Protein AF-A0AAV8F3E4-F1 (afdb_monomer_lite)

Radius of gyration: 34.0 Å; chains: 1; bounding box: 52×84×71 Å

Structure (mmCIF, N/CA/C/O backbone):
data_AF-A0AAV8F3E4-F1
#
_entry.id   AF-A0AAV8F3E4-F1
#
loop_
_atom_site.group_PDB
_atom_site.id
_atom_site.type_symbol
_atom_site.label_atom_id
_atom_site.label_alt_id
_atom_site.label_comp_id
_atom_site.label_asym_id
_atom_site.label_entity_id
_atom_site.label_seq_id
_atom_site.pdbx_PDB_ins_code
_atom_site.Cartn_x
_atom_site.Cartn_y
_atom_site.Cartn_z
_atom_site.occupancy
_atom_site.B_iso_or_equiv
_atom_site.auth_seq_id
_atom_site.auth_comp_id
_atom_site.auth_asym_id
_atom_site.auth_atom_id
_atom_site.pdbx_PDB_model_num
ATOM 1 N N . MET A 1 1 ? 1.676 -38.331 26.727 1.00 37.09 1 MET A N 1
ATOM 2 C CA . MET A 1 1 ? 1.797 -39.727 26.249 1.00 37.09 1 MET A CA 1
ATOM 3 C C . MET A 1 1 ? 1.404 -39.752 24.785 1.00 37.09 1 MET A C 1
ATOM 5 O O . MET A 1 1 ? 0.386 -39.181 24.421 1.00 37.09 1 MET A O 1
ATOM 9 N N . ASN A 1 2 ? 2.292 -40.288 23.956 1.00 38.44 2 ASN A N 1
ATOM 10 C CA . ASN A 1 2 ? 2.392 -40.004 22.527 1.00 38.44 2 ASN A CA 1
ATOM 11 C C . ASN A 1 2 ? 1.506 -40.960 21.718 1.00 38.44 2 ASN A C 1
ATOM 13 O O . ASN A 1 2 ? 1.731 -42.165 21.760 1.00 38.44 2 ASN A O 1
ATOM 17 N N . GLN A 1 3 ? 0.555 -40.431 20.947 1.00 50.09 3 GLN A N 1
ATOM 18 C CA . GLN A 1 3 ? -0.351 -41.208 20.086 1.00 50.09 3 GLN A CA 1
ATOM 19 C C . GLN A 1 3 ? 0.031 -41.085 18.593 1.00 50.09 3 GLN A C 1
ATOM 21 O O . GLN A 1 3 ? -0.802 -40.765 17.755 1.00 50.09 3 GLN A O 1
ATOM 26 N N . TRP A 1 4 ? 1.303 -41.328 18.247 1.00 43.31 4 TRP A N 1
ATOM 27 C CA . TRP A 1 4 ? 1.800 -41.322 16.856 1.00 43.31 4 TRP A CA 1
ATOM 28 C C . TRP A 1 4 ? 2.257 -42.719 16.419 1.00 43.31 4 TRP A C 1
ATOM 30 O O . TRP A 1 4 ? 3.453 -43.001 16.387 1.00 43.31 4 TRP A O 1
ATOM 40 N N . LYS A 1 5 ? 1.310 -43.607 16.105 1.00 46.84 5 LYS A N 1
ATOM 41 C CA . LYS A 1 5 ? 1.479 -44.850 15.320 1.00 46.84 5 LYS A CA 1
ATOM 42 C C . LYS A 1 5 ? 0.084 -45.123 14.730 1.00 46.84 5 LYS A C 1
ATOM 44 O O . LYS A 1 5 ? -0.874 -45.142 15.485 1.00 46.84 5 LYS A O 1
ATOM 49 N N . SER A 1 6 ? -0.160 -45.229 13.428 1.00 48.44 6 SER A N 1
ATOM 50 C CA . SER A 1 6 ? 0.387 -46.199 12.479 1.00 48.44 6 SER A CA 1
ATOM 51 C C . SER A 1 6 ? -0.203 -45.900 11.094 1.00 48.44 6 SER A C 1
ATOM 53 O O . SER A 1 6 ? -1.359 -45.497 11.023 1.00 48.44 6 SER A O 1
ATOM 55 N N . GLY A 1 7 ? 0.527 -46.175 10.005 1.00 44.72 7 GLY A N 1
ATOM 56 C CA . GLY A 1 7 ? -0.110 -46.270 8.683 1.00 44.72 7 GLY A CA 1
ATOM 57 C C . GLY A 1 7 ? 0.759 -46.046 7.444 1.00 44.72 7 GLY A C 1
ATOM 58 O O . GLY A 1 7 ? 0.267 -45.475 6.485 1.00 44.72 7 GLY A O 1
ATOM 59 N N . LEU A 1 8 ? 2.029 -46.467 7.430 1.00 52.16 8 LEU A N 1
ATOM 60 C CA . LEU A 1 8 ? 2.809 -46.586 6.186 1.00 52.16 8 LEU A CA 1
ATOM 61 C C . LEU A 1 8 ? 2.659 -48.018 5.645 1.00 52.16 8 LEU A C 1
ATOM 63 O O . LEU A 1 8 ? 3.209 -48.934 6.274 1.00 52.16 8 LEU A O 1
ATOM 67 N N . PRO A 1 9 ? 1.966 -48.252 4.516 1.00 57.31 9 PRO A N 1
ATOM 68 C CA . PRO A 1 9 ? 2.116 -49.503 3.796 1.00 57.31 9 PRO A CA 1
ATOM 69 C C . PRO A 1 9 ? 3.474 -49.527 3.087 1.00 57.31 9 PRO A C 1
ATOM 71 O O . PRO A 1 9 ? 3.891 -48.590 2.409 1.00 57.31 9 PRO A O 1
ATOM 74 N N . LYS A 1 10 ? 4.176 -50.631 3.317 1.00 53.25 10 LYS A N 1
ATOM 75 C CA . LYS A 1 10 ? 5.417 -51.044 2.675 1.00 53.25 10 LYS A CA 1
ATOM 76 C C . LYS A 1 10 ? 5.023 -51.986 1.547 1.00 53.25 10 LYS A C 1
ATOM 78 O O . LYS A 1 10 ? 4.574 -53.090 1.825 1.00 53.25 10 LYS A O 1
ATOM 83 N N . GLU A 1 11 ? 5.183 -51.538 0.311 1.00 44.59 11 GLU A N 1
ATOM 84 C CA . GLU A 1 11 ? 4.941 -52.335 -0.892 1.00 44.59 11 GLU A CA 1
ATOM 85 C C . GLU A 1 11 ? 6.033 -51.950 -1.901 1.00 44.59 11 GLU A C 1
ATOM 87 O O . GLU A 1 11 ? 6.163 -50.793 -2.284 1.00 44.59 11 GLU A O 1
ATOM 92 N N . THR A 1 12 ? 7.101 -52.738 -1.989 1.00 49.41 12 THR A N 1
ATOM 93 C CA . THR A 1 12 ? 7.314 -53.900 -2.872 1.00 49.41 12 THR A CA 1
ATOM 94 C C . THR A 1 12 ? 8.341 -53.522 -3.926 1.00 49.41 12 THR A C 1
ATOM 96 O O . THR A 1 12 ? 8.074 -52.947 -4.977 1.00 49.41 12 THR A O 1
ATOM 99 N N . LEU A 1 13 ? 9.572 -53.867 -3.569 1.00 46.00 13 LEU A N 1
ATOM 100 C CA . LEU A 1 13 ? 10.749 -53.892 -4.408 1.00 46.00 13 LEU A CA 1
ATOM 101 C C . LEU A 1 13 ? 10.513 -54.850 -5.586 1.00 46.00 13 LEU A C 1
ATOM 103 O O . LEU A 1 13 ? 10.640 -56.062 -5.429 1.00 46.00 13 LEU A O 1
ATOM 107 N N . GLN A 1 14 ? 10.218 -54.323 -6.773 1.00 46.00 14 GLN A N 1
ATOM 108 C CA . GLN A 1 14 ? 10.345 -55.092 -8.011 1.00 46.00 14 GLN A CA 1
ATOM 109 C C . GLN A 1 14 ? 11.696 -54.776 -8.657 1.00 46.00 14 GLN A C 1
ATOM 111 O O . GLN A 1 14 ? 11.859 -53.823 -9.414 1.00 46.00 14 GLN A O 1
ATOM 116 N N . ARG A 1 15 ? 12.695 -55.600 -8.312 1.00 38.72 15 ARG A N 1
ATOM 117 C CA . ARG A 1 15 ? 13.914 -55.792 -9.107 1.00 38.72 15 ARG A CA 1
ATOM 118 C C . ARG A 1 15 ? 13.514 -56.515 -10.393 1.00 38.72 15 ARG A C 1
ATOM 120 O O . ARG A 1 15 ? 13.376 -57.733 -10.385 1.00 38.72 15 ARG A O 1
ATOM 127 N N . THR A 1 16 ? 13.384 -55.790 -11.494 1.00 48.84 16 THR A N 1
ATOM 128 C CA . THR A 1 16 ? 13.449 -56.377 -12.839 1.00 48.84 16 THR A CA 1
ATOM 129 C C . THR A 1 16 ? 14.860 -56.160 -13.379 1.00 48.84 16 THR A C 1
ATOM 131 O O . THR A 1 16 ? 15.359 -55.036 -13.397 1.00 48.84 16 THR A O 1
ATOM 134 N N . GLY A 1 17 ? 15.544 -57.261 -13.697 1.00 44.69 17 GLY A N 1
ATOM 135 C CA . GLY A 1 17 ? 16.976 -57.301 -13.997 1.00 44.69 17 GLY A CA 1
ATOM 136 C C . GLY A 1 17 ? 17.397 -56.615 -15.307 1.00 44.69 17 GLY A C 1
ATOM 137 O O . GLY A 1 17 ? 16.556 -56.269 -16.137 1.00 44.69 17 GLY A O 1
ATOM 138 N N . PRO A 1 18 ? 18.714 -56.429 -15.510 1.00 43.53 18 PRO A N 1
ATOM 139 C CA . PRO A 1 18 ? 19.252 -55.856 -16.736 1.00 43.53 18 PRO A CA 1
ATOM 140 C C . PRO A 1 18 ? 19.159 -56.864 -17.891 1.00 43.53 18 PRO A C 1
ATOM 142 O O . PRO A 1 18 ? 19.768 -57.931 -17.852 1.00 43.53 18 PRO A O 1
ATOM 145 N N . THR A 1 19 ? 18.412 -56.509 -18.938 1.00 48.66 19 THR A N 1
ATOM 146 C CA . THR A 1 19 ? 18.446 -57.211 -20.228 1.00 48.66 19 THR A CA 1
ATOM 147 C C . THR A 1 19 ? 19.637 -56.698 -21.032 1.00 48.66 19 THR A C 1
ATOM 149 O O . THR A 1 19 ? 19.669 -55.548 -21.464 1.00 48.66 19 THR A O 1
ATOM 152 N N . GLN A 1 20 ? 20.629 -57.566 -21.204 1.00 42.69 20 GLN A N 1
ATOM 153 C CA . GLN A 1 20 ? 21.786 -57.383 -22.071 1.00 42.69 20 GLN A CA 1
ATOM 154 C C . GLN A 1 20 ? 21.412 -57.795 -23.507 1.00 42.69 20 GLN A C 1
ATOM 156 O O . GLN A 1 20 ? 21.104 -58.955 -23.761 1.00 42.69 20 GLN A O 1
ATOM 161 N N . GLY A 1 21 ? 21.472 -56.855 -24.451 1.00 43.03 21 GLY A N 1
ATOM 162 C CA . GLY A 1 21 ? 21.435 -57.100 -25.899 1.00 43.03 21 GLY A CA 1
ATOM 163 C C . GLY A 1 21 ? 22.176 -55.950 -26.589 1.00 43.03 21 GLY A C 1
ATOM 164 O O . GLY A 1 21 ? 21.766 -54.806 -26.475 1.00 43.03 21 GLY A O 1
ATOM 165 N N . SER A 1 22 ? 23.425 -56.133 -27.016 1.00 39.19 22 SER A N 1
ATOM 166 C CA . SER A 1 22 ? 23.870 -56.758 -28.273 1.00 39.19 22 SER A CA 1
ATOM 167 C C . SER A 1 22 ? 23.816 -55.814 -29.490 1.00 39.19 22 SER A C 1
ATOM 169 O O . SER A 1 22 ? 22.788 -55.638 -30.130 1.00 39.19 22 SER A O 1
ATOM 171 N N . LEU A 1 23 ? 25.000 -55.257 -29.783 1.00 45.03 23 LEU A N 1
ATOM 172 C CA . LEU A 1 23 ? 25.630 -55.041 -31.097 1.00 45.03 23 LEU A CA 1
ATOM 173 C C . LEU A 1 23 ? 24.853 -54.347 -32.235 1.00 45.03 23 LEU A C 1
ATOM 175 O O . LEU A 1 23 ? 24.138 -54.993 -33.000 1.00 45.03 23 LEU A O 1
ATOM 179 N N . ARG A 1 24 ? 25.212 -53.077 -32.478 1.00 40.62 24 ARG A N 1
ATOM 180 C CA . ARG A 1 24 ? 25.682 -52.485 -33.762 1.00 40.62 24 ARG A CA 1
ATOM 181 C C . ARG A 1 24 ? 25.676 -50.962 -33.591 1.00 40.62 24 ARG A C 1
ATOM 183 O O . ARG A 1 24 ? 24.683 -50.390 -33.182 1.00 40.62 24 ARG A O 1
ATOM 190 N N . GLY A 1 25 ? 26.795 -50.264 -33.743 1.00 43.22 25 GLY A N 1
ATOM 191 C CA . GLY A 1 25 ? 27.379 -50.026 -35.057 1.00 43.22 25 GLY A CA 1
ATOM 192 C C . GLY A 1 25 ? 26.657 -48.852 -35.720 1.00 43.22 25 GLY A C 1
ATOM 193 O O . GLY A 1 25 ? 25.826 -49.067 -36.590 1.00 43.22 25 GLY A O 1
ATOM 194 N N . ALA A 1 26 ? 26.961 -47.625 -35.297 1.00 40.84 26 ALA A N 1
ATOM 195 C CA . ALA A 1 26 ? 26.608 -46.419 -36.036 1.00 40.84 26 ALA A CA 1
ATOM 196 C C . ALA A 1 26 ? 27.737 -45.405 -35.853 1.00 40.84 26 ALA A C 1
ATOM 198 O O . ALA A 1 26 ? 27.914 -44.807 -34.794 1.00 40.84 26 ALA A O 1
ATOM 199 N N . SER A 1 27 ? 28.543 -45.301 -36.904 1.00 51.28 27 SER A N 1
ATOM 200 C CA . SER A 1 27 ? 29.561 -44.282 -37.097 1.00 51.28 27 SER A CA 1
ATOM 201 C C . SER A 1 27 ? 28.884 -42.910 -37.045 1.00 51.28 27 SER A C 1
ATOM 203 O O . SER A 1 27 ? 28.195 -42.514 -37.982 1.00 51.28 27 SER A O 1
ATOM 205 N N . GLY A 1 28 ? 29.005 -42.221 -35.913 1.00 45.88 28 GLY A N 1
ATOM 206 C CA . GLY A 1 28 ? 28.574 -40.839 -35.762 1.00 45.88 28 GLY A CA 1
ATOM 207 C C . GLY A 1 28 ? 29.735 -39.927 -36.115 1.00 45.88 28 GLY A C 1
ATOM 208 O O . GLY A 1 28 ? 30.622 -39.702 -35.295 1.00 45.88 28 GLY A O 1
ATOM 209 N N . THR A 1 29 ? 29.753 -39.426 -37.346 1.00 47.12 29 THR A N 1
ATOM 210 C CA . THR A 1 29 ? 30.673 -38.379 -37.786 1.00 47.12 29 THR A CA 1
ATOM 211 C C . THR A 1 29 ? 30.543 -37.177 -36.851 1.00 47.12 29 THR A C 1
ATOM 213 O O . THR A 1 29 ? 29.527 -36.484 -36.864 1.00 47.12 29 THR A O 1
ATOM 216 N N . VAL A 1 30 ? 31.574 -36.901 -36.047 1.00 52.66 30 VAL A N 1
ATOM 217 C CA . VAL A 1 30 ? 31.705 -35.623 -35.339 1.00 52.66 30 VAL A CA 1
ATOM 218 C C . VAL A 1 30 ? 31.997 -34.562 -36.395 1.00 52.66 30 VAL A C 1
ATOM 220 O O . VAL A 1 30 ? 33.146 -34.293 -36.742 1.00 52.66 30 VAL A O 1
ATOM 223 N N . GLN A 1 31 ? 30.943 -33.977 -36.958 1.00 52.12 31 GLN A N 1
ATOM 224 C CA . GLN A 1 31 ? 31.076 -32.749 -37.725 1.00 52.12 31 GLN A CA 1
ATOM 225 C C . GLN A 1 31 ? 31.260 -31.612 -36.724 1.00 52.12 31 GLN A C 1
ATOM 227 O O . GLN A 1 31 ? 30.321 -31.162 -36.069 1.00 52.12 31 GLN A O 1
ATOM 232 N N . ARG A 1 32 ? 32.509 -31.165 -36.588 1.00 49.25 32 ARG A N 1
ATOM 233 C CA . ARG A 1 32 ? 32.855 -29.884 -35.977 1.00 49.25 32 ARG A CA 1
ATOM 234 C C . ARG A 1 32 ? 32.166 -28.791 -36.798 1.00 49.25 32 ARG A C 1
ATOM 236 O O . ARG A 1 32 ? 32.683 -28.392 -37.838 1.00 49.25 32 ARG A O 1
ATOM 243 N N . ALA A 1 33 ? 30.993 -28.344 -36.354 1.00 51.81 33 ALA A N 1
ATOM 244 C CA . ALA A 1 33 ? 30.337 -27.180 -36.926 1.00 51.81 33 ALA A CA 1
ATOM 245 C C . ALA A 1 33 ? 31.285 -25.984 -36.775 1.00 51.81 33 ALA A C 1
ATOM 247 O O . ALA A 1 33 ? 31.667 -25.597 -35.668 1.00 51.81 33 ALA A O 1
ATOM 248 N N . GLN A 1 34 ? 31.737 -25.468 -37.913 1.00 52.84 34 GLN A N 1
ATOM 249 C CA . GLN A 1 34 ? 32.552 -24.269 -37.992 1.00 52.84 34 GLN A CA 1
ATOM 250 C C . GLN A 1 34 ? 31.727 -23.099 -37.450 1.00 52.84 34 GLN A C 1
ATOM 252 O O . GLN A 1 34 ? 30.541 -22.974 -37.756 1.00 52.84 34 GLN A O 1
ATOM 257 N N . GLY A 1 35 ? 32.350 -22.289 -36.593 1.00 56.22 35 GLY A N 1
ATOM 258 C CA . GLY A 1 35 ? 31.704 -21.175 -35.913 1.00 56.22 35 GLY A CA 1
ATOM 259 C C . GLY A 1 35 ? 31.080 -20.204 -36.908 1.00 56.22 35 GLY A C 1
ATOM 260 O 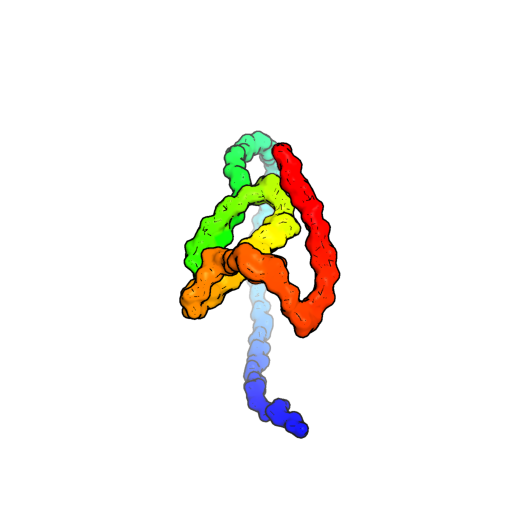O . GLY A 1 35 ? 31.786 -19.494 -37.618 1.00 56.22 35 GLY A O 1
ATOM 261 N N . GLN A 1 36 ? 29.752 -20.155 -36.930 1.00 51.25 36 GLN A N 1
ATOM 262 C CA . GLN A 1 36 ? 29.037 -19.025 -37.500 1.00 51.25 36 GLN A CA 1
ATOM 263 C C . GLN A 1 36 ? 29.073 -17.911 -36.458 1.00 51.25 36 GLN A C 1
ATOM 265 O O . GLN A 1 36 ? 28.562 -18.065 -35.348 1.00 51.25 36 GLN A O 1
ATOM 270 N N . GLY A 1 37 ? 29.758 -16.819 -36.802 1.00 48.69 37 GLY A N 1
ATOM 271 C CA . GLY A 1 37 ? 29.833 -15.624 -35.977 1.00 48.69 37 GLY A CA 1
ATOM 272 C C . GLY A 1 37 ? 28.432 -15.157 -35.609 1.00 48.69 37 GLY A C 1
ATOM 273 O O . GLY A 1 37 ? 27.580 -14.965 -36.477 1.00 48.69 37 GLY A O 1
ATOM 274 N N . ILE A 1 38 ? 28.194 -14.984 -34.311 1.00 61.75 38 ILE A N 1
ATOM 275 C CA . ILE A 1 38 ? 27.002 -14.301 -33.829 1.00 61.75 38 ILE A CA 1
ATOM 276 C C . ILE A 1 38 ? 27.097 -12.871 -34.355 1.00 61.75 38 ILE A C 1
ATOM 278 O O . ILE A 1 38 ? 27.870 -12.060 -33.849 1.00 61.75 38 ILE A O 1
ATOM 282 N N . GLN A 1 39 ? 26.332 -12.570 -35.403 1.00 62.94 39 GLN A N 1
ATOM 283 C CA . GLN A 1 39 ? 26.028 -11.190 -35.752 1.00 62.94 39 GLN A CA 1
ATOM 284 C C . GLN A 1 39 ? 25.402 -10.568 -34.497 1.00 62.94 39 GLN A C 1
ATOM 286 O O . GLN A 1 39 ? 24.483 -11.188 -33.949 1.00 62.94 39 GLN A O 1
ATOM 291 N N . PRO A 1 40 ? 25.876 -9.416 -33.983 1.00 58.69 40 PRO A N 1
ATOM 292 C CA . PRO A 1 40 ? 25.234 -8.765 -32.850 1.00 58.69 40 PRO A CA 1
ATOM 293 C C . PRO A 1 40 ? 23.873 -8.248 -33.322 1.00 58.69 40 PRO A C 1
ATOM 295 O O . PRO A 1 40 ? 23.720 -7.106 -33.747 1.00 58.69 40 PRO A O 1
ATOM 298 N N . GLY A 1 41 ? 22.886 -9.142 -33.311 1.00 56.69 41 GLY A N 1
ATOM 299 C CA . GLY A 1 41 ? 21.506 -8.843 -33.622 1.00 56.69 41 GLY A CA 1
ATOM 300 C C . GLY A 1 41 ? 21.039 -7.782 -32.645 1.00 56.69 41 GLY A C 1
ATOM 301 O O . GLY A 1 41 ? 21.103 -7.975 -31.429 1.00 56.69 41 GLY A O 1
ATOM 302 N N . VAL A 1 42 ? 20.609 -6.647 -33.191 1.00 67.12 42 VAL A N 1
ATOM 303 C CA . VAL A 1 42 ? 19.919 -5.596 -32.451 1.00 67.12 42 VAL A CA 1
ATOM 304 C C . VAL A 1 42 ? 18.788 -6.270 -31.686 1.00 67.12 42 VAL A C 1
ATOM 306 O O . VAL A 1 42 ? 17.798 -6.702 -32.275 1.00 67.12 42 VAL A O 1
ATOM 309 N N . ARG A 1 43 ? 18.956 -6.424 -30.368 1.00 68.44 43 ARG A N 1
ATOM 310 C CA . ARG A 1 43 ? 17.865 -6.890 -29.516 1.00 68.44 43 ARG A CA 1
ATOM 311 C C . ARG A 1 43 ? 16.754 -5.851 -29.653 1.00 68.44 43 ARG A C 1
ATOM 313 O O . ARG A 1 43 ? 17.048 -4.668 -29.448 1.00 68.44 43 ARG A O 1
ATOM 320 N N . PRO A 1 44 ? 15.515 -6.246 -29.994 1.00 67.19 44 PRO A N 1
ATOM 321 C CA . PRO A 1 44 ? 14.387 -5.331 -29.939 1.00 67.19 44 PRO A CA 1
ATOM 322 C C . PRO A 1 44 ? 14.412 -4.647 -28.577 1.00 67.19 44 PRO A C 1
ATOM 324 O O . PRO A 1 44 ? 14.637 -5.316 -27.564 1.00 67.19 44 PRO A O 1
ATOM 327 N N . ARG A 1 45 ? 14.264 -3.319 -28.552 1.00 72.62 45 ARG A N 1
ATOM 328 C CA . ARG A 1 45 ? 14.233 -2.559 -27.302 1.00 72.62 45 ARG A CA 1
ATOM 329 C C . ARG A 1 45 ? 13.056 -3.081 -26.481 1.00 72.62 45 ARG A C 1
ATOM 331 O O . ARG A 1 45 ? 11.913 -2.727 -26.749 1.00 72.62 45 ARG A O 1
ATOM 338 N N . ALA A 1 46 ? 13.345 -3.983 -25.546 1.00 77.06 46 ALA A N 1
ATOM 339 C CA . ALA A 1 46 ? 12.344 -4.571 -24.679 1.00 77.06 46 ALA A CA 1
ATOM 340 C C . ALA A 1 46 ? 11.693 -3.452 -23.862 1.00 77.06 46 ALA A C 1
ATOM 342 O O . ALA A 1 46 ? 12.365 -2.497 -23.455 1.00 77.06 46 ALA A O 1
ATOM 343 N N . ALA A 1 47 ? 10.380 -3.553 -23.666 1.00 82.12 47 ALA A N 1
ATOM 344 C CA . ALA A 1 47 ? 9.663 -2.608 -22.831 1.00 82.12 47 ALA A CA 1
ATOM 345 C C . ALA A 1 47 ? 10.240 -2.627 -21.400 1.00 82.12 47 ALA A C 1
ATOM 347 O O . ALA A 1 47 ? 10.682 -3.685 -20.938 1.00 82.12 47 ALA A O 1
ATOM 348 N N . PRO A 1 48 ? 10.242 -1.481 -20.697 1.00 86.88 48 PRO A N 1
ATOM 349 C CA . PRO A 1 48 ? 10.641 -1.424 -19.297 1.00 86.88 48 PRO A CA 1
ATOM 350 C C . PRO A 1 48 ? 9.863 -2.442 -18.443 1.00 86.88 48 PRO A C 1
ATOM 352 O O . PRO A 1 48 ? 8.644 -2.547 -18.618 1.00 86.88 48 PRO A O 1
ATOM 355 N N . PRO A 1 49 ? 10.522 -3.184 -17.535 1.00 91.19 49 PRO A N 1
ATOM 356 C CA . PRO A 1 49 ? 9.849 -4.090 -16.613 1.00 91.19 49 PRO A CA 1
ATOM 357 C C . PRO A 1 49 ? 8.868 -3.342 -15.704 1.00 91.19 49 PRO A C 1
ATOM 359 O O . PRO A 1 49 ? 9.155 -2.258 -15.199 1.00 91.19 49 PRO A O 1
ATOM 362 N N . ARG A 1 50 ? 7.707 -3.957 -15.477 1.00 93.44 50 ARG A N 1
ATOM 363 C CA . ARG A 1 50 ? 6.643 -3.452 -14.604 1.00 93.44 50 ARG A CA 1
ATOM 364 C C . ARG A 1 50 ? 6.151 -4.575 -13.709 1.00 93.44 50 ARG A C 1
ATOM 366 O O . ARG A 1 50 ? 6.123 -5.730 -14.134 1.00 93.44 50 ARG A O 1
ATOM 373 N N . VAL A 1 51 ? 5.741 -4.227 -12.498 1.00 94.19 51 VAL A N 1
ATOM 374 C CA . VAL A 1 51 ? 5.128 -5.152 -11.543 1.00 94.19 51 VAL A CA 1
ATOM 375 C C . VAL A 1 51 ? 3.684 -4.727 -11.347 1.00 94.19 51 VAL A C 1
ATOM 377 O O . VAL A 1 51 ? 3.423 -3.568 -11.047 1.00 94.19 51 VAL A O 1
ATOM 380 N N . VAL A 1 52 ? 2.754 -5.658 -11.548 1.00 96.44 52 VAL A N 1
ATOM 381 C CA . VAL A 1 52 ? 1.328 -5.441 -11.289 1.00 96.44 52 VAL A CA 1
ATOM 382 C C . VAL A 1 52 ? 0.973 -6.175 -10.009 1.00 96.44 52 VAL A C 1
ATOM 384 O O . VAL A 1 52 ? 1.250 -7.370 -9.885 1.00 96.44 52 VAL A O 1
ATOM 387 N N . VAL A 1 53 ? 0.402 -5.452 -9.055 1.00 96.81 53 VAL A N 1
ATOM 388 C CA . VAL A 1 53 ? -0.002 -5.981 -7.755 1.00 96.81 53 VAL A CA 1
ATOM 389 C C . VAL A 1 53 ? -1.508 -5.873 -7.647 1.00 96.81 53 VAL A C 1
ATOM 391 O O . VAL A 1 53 ? -2.058 -4.782 -7.754 1.00 96.81 53 VAL A O 1
ATOM 394 N N . THR A 1 54 ? -2.158 -7.006 -7.411 1.00 96.88 54 THR A N 1
ATOM 395 C CA . THR A 1 54 ? -3.591 -7.074 -7.134 1.00 96.88 54 THR A CA 1
ATOM 396 C C . THR A 1 54 ? -3.773 -7.318 -5.642 1.00 96.88 54 THR A C 1
ATOM 398 O O . THR A 1 54 ? -3.340 -8.347 -5.116 1.00 96.88 54 THR A O 1
ATOM 401 N N . TYR A 1 55 ? -4.377 -6.357 -4.950 1.00 95.44 55 TYR A N 1
ATOM 402 C CA . TYR A 1 55 ? -4.648 -6.433 -3.516 1.00 95.44 55 TYR A CA 1
ATOM 403 C C . TYR A 1 55 ? -5.948 -7.197 -3.233 1.00 95.44 55 TYR A C 1
ATOM 405 O O . TYR A 1 55 ? -6.786 -7.390 -4.112 1.00 95.44 55 TYR A O 1
ATOM 413 N N . VAL A 1 56 ? -6.139 -7.622 -1.980 1.00 88.88 56 VAL A N 1
ATOM 414 C CA . VAL A 1 56 ? -7.287 -8.449 -1.547 1.00 88.88 56 VAL A CA 1
ATOM 415 C C . VAL A 1 56 ? -8.653 -7.797 -1.784 1.00 88.88 56 VAL A C 1
ATOM 417 O O . VAL A 1 56 ? -9.646 -8.494 -1.955 1.00 88.88 56 VAL A O 1
ATOM 420 N N . ASN A 1 57 ? -8.700 -6.468 -1.836 1.00 89.62 57 ASN A N 1
ATOM 421 C CA . ASN A 1 57 ? -9.902 -5.685 -2.121 1.00 89.62 57 ASN A CA 1
ATOM 422 C C . ASN A 1 57 ? -10.151 -5.471 -3.630 1.00 89.62 57 ASN A C 1
ATOM 424 O O . ASN A 1 57 ? -11.057 -4.728 -3.998 1.00 89.62 57 ASN A O 1
ATOM 428 N N . GLY A 1 58 ? -9.333 -6.073 -4.500 1.00 91.69 58 GLY A N 1
ATOM 429 C CA . GLY A 1 58 ? -9.425 -5.942 -5.955 1.00 91.69 58 GLY A CA 1
ATOM 430 C C . GLY A 1 58 ? -8.765 -4.688 -6.534 1.00 91.69 58 GLY A C 1
ATOM 431 O O . GLY A 1 58 ? -8.830 -4.486 -7.743 1.00 91.69 58 GLY A O 1
ATOM 432 N N . VAL A 1 59 ? -8.118 -3.849 -5.716 1.00 94.06 59 VAL A N 1
ATOM 433 C CA . VAL A 1 59 ? -7.329 -2.717 -6.226 1.00 94.06 59 VAL A CA 1
ATOM 434 C C . VAL A 1 59 ? -6.099 -3.251 -6.957 1.00 94.06 59 VAL A C 1
ATOM 436 O O . VAL A 1 59 ? -5.363 -4.077 -6.418 1.00 94.06 59 VAL A O 1
ATOM 439 N N . GLU A 1 60 ? -5.861 -2.750 -8.167 1.00 96.50 60 GLU A N 1
ATOM 440 C CA . GLU A 1 60 ? -4.661 -3.041 -8.950 1.00 96.50 60 GLU A CA 1
ATOM 441 C C . GLU A 1 60 ? -3.718 -1.838 -8.971 1.00 96.50 60 GLU A C 1
ATOM 443 O O . GLU A 1 60 ? -4.136 -0.703 -9.208 1.00 96.50 60 GLU A O 1
ATOM 448 N N . GLU A 1 61 ? -2.430 -2.089 -8.747 1.00 95.38 61 GLU A N 1
ATOM 449 C CA . GLU A 1 61 ? -1.380 -1.075 -8.795 1.00 95.38 61 GLU A CA 1
ATOM 450 C C . GLU A 1 61 ? -0.241 -1.520 -9.715 1.00 95.38 61 GLU A C 1
ATOM 452 O O . GLU A 1 61 ? 0.235 -2.654 -9.642 1.00 95.38 61 GLU A O 1
ATOM 457 N N . VAL A 1 62 ? 0.208 -0.614 -10.588 1.00 95.00 62 VAL A N 1
ATOM 458 C CA . VAL A 1 62 ? 1.313 -0.857 -11.522 1.00 95.00 62 VAL A CA 1
ATOM 459 C C . VAL A 1 62 ? 2.533 -0.072 -11.064 1.00 95.00 62 VAL A C 1
ATOM 461 O O . VAL A 1 62 ? 2.520 1.157 -11.072 1.00 95.00 62 VAL A O 1
ATOM 464 N N . ILE A 1 63 ? 3.602 -0.785 -10.722 1.00 93.44 63 ILE A N 1
ATOM 465 C CA . ILE A 1 63 ? 4.840 -0.211 -10.196 1.00 93.44 63 ILE A CA 1
ATOM 466 C C . ILE A 1 63 ? 5.959 -0.365 -11.232 1.00 93.44 63 ILE A C 1
ATOM 468 O O . ILE A 1 63 ? 6.129 -1.431 -11.836 1.00 93.44 63 ILE A O 1
ATOM 472 N N . ASP A 1 64 ? 6.719 0.709 -11.453 1.00 93.12 64 ASP A N 1
ATOM 473 C CA . ASP A 1 64 ? 7.888 0.695 -12.333 1.00 93.12 64 ASP A CA 1
ATOM 474 C C . ASP A 1 64 ? 9.056 -0.034 -11.662 1.00 93.12 64 ASP A C 1
ATOM 476 O O . ASP A 1 64 ? 9.602 0.409 -10.655 1.00 93.12 64 ASP A O 1
ATOM 480 N N . ALA A 1 65 ? 9.470 -1.157 -12.245 1.00 91.88 65 ALA A N 1
ATOM 481 C CA . ALA A 1 65 ? 10.568 -1.952 -11.711 1.00 91.88 65 ALA A CA 1
ATOM 482 C C . ALA A 1 65 ? 11.948 -1.487 -12.206 1.00 91.88 65 ALA A C 1
ATOM 484 O O . ALA A 1 65 ? 12.957 -2.064 -11.801 1.00 91.88 65 ALA A O 1
ATOM 485 N N . VAL A 1 66 ? 12.021 -0.480 -13.088 1.00 92.25 66 VAL A N 1
ATOM 486 C CA . VAL A 1 66 ? 13.303 0.094 -13.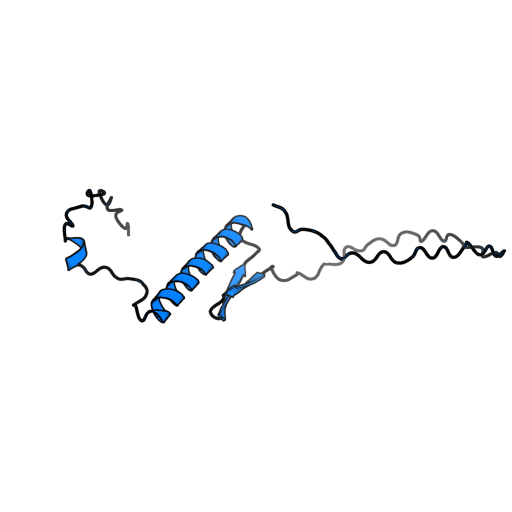536 1.00 92.25 66 VAL A CA 1
ATOM 487 C C . VAL A 1 66 ? 13.871 1.057 -12.507 1.00 92.25 66 VAL A C 1
ATOM 489 O O . VAL A 1 66 ? 15.077 1.061 -12.268 1.00 92.25 66 VAL A O 1
ATOM 492 N N . THR A 1 67 ? 13.013 1.894 -11.934 1.00 91.38 67 THR A N 1
ATOM 493 C CA . THR A 1 67 ? 13.430 3.009 -11.077 1.00 91.38 67 THR A CA 1
ATOM 494 C C . THR A 1 67 ? 13.278 2.710 -9.590 1.00 91.38 67 THR A C 1
ATOM 496 O O . THR A 1 67 ? 13.941 3.354 -8.780 1.00 91.38 67 THR A O 1
ATOM 499 N N . THR A 1 68 ? 12.473 1.711 -9.218 1.00 91.81 68 THR A N 1
ATOM 500 C CA . THR A 1 68 ? 12.255 1.323 -7.821 1.00 91.81 68 THR A CA 1
ATOM 501 C C . THR A 1 68 ? 13.128 0.122 -7.428 1.00 91.81 68 THR A C 1
ATOM 503 O O . THR A 1 68 ? 12.964 -0.969 -7.982 1.00 91.81 68 THR A O 1
ATOM 506 N N . PRO A 1 69 ? 14.034 0.258 -6.440 1.00 95.25 69 PRO A N 1
ATOM 507 C CA . PRO A 1 69 ? 14.797 -0.868 -5.909 1.00 95.25 69 PRO A CA 1
ATOM 508 C C . PRO A 1 69 ? 13.891 -1.958 -5.322 1.00 95.25 69 PRO A C 1
ATOM 510 O O . PRO A 1 69 ? 12.883 -1.668 -4.684 1.00 95.25 69 PRO A O 1
ATOM 513 N N . ALA A 1 70 ? 14.294 -3.227 -5.429 1.00 94.56 70 ALA A N 1
ATOM 514 C CA . ALA A 1 70 ? 13.477 -4.361 -4.975 1.00 94.56 70 ALA A CA 1
ATOM 515 C C . ALA A 1 70 ? 13.070 -4.298 -3.487 1.00 94.56 70 ALA A C 1
ATOM 517 O O . ALA A 1 70 ? 11.975 -4.726 -3.125 1.00 94.56 70 ALA A O 1
ATOM 518 N N . GLN A 1 71 ? 13.935 -3.763 -2.616 1.00 97.06 71 GLN A N 1
ATOM 519 C CA . GLN A 1 71 ? 13.616 -3.597 -1.192 1.00 97.06 71 GLN A CA 1
ATOM 520 C C . GLN A 1 71 ? 12.543 -2.527 -0.965 1.00 97.06 71 GLN A C 1
ATOM 522 O O . GLN A 1 71 ? 11.646 -2.731 -0.149 1.00 97.06 71 GLN A O 1
ATOM 527 N N . GLU A 1 72 ? 12.608 -1.419 -1.707 1.00 95.56 72 GLU A N 1
ATOM 528 C CA . GLU A 1 72 ? 11.594 -0.365 -1.646 1.00 95.56 72 GLU A CA 1
ATOM 529 C C . GLU A 1 72 ? 10.277 -0.834 -2.250 1.00 95.56 72 GLU A C 1
ATOM 531 O O . GLU A 1 72 ? 9.237 -0.643 -1.632 1.00 95.56 72 GLU A O 1
ATOM 536 N N . LEU A 1 73 ? 10.324 -1.544 -3.380 1.00 95.88 73 LEU A N 1
ATOM 537 C CA . LEU A 1 73 ? 9.154 -2.171 -3.989 1.00 95.88 73 LEU A CA 1
ATOM 538 C C . LEU A 1 73 ? 8.445 -3.097 -2.992 1.00 95.88 73 LEU A C 1
ATOM 540 O O . LEU A 1 73 ? 7.242 -2.983 -2.777 1.00 95.88 73 LEU A O 1
ATOM 544 N N . LYS A 1 74 ? 9.199 -3.990 -2.337 1.00 96.50 74 LYS A N 1
ATOM 545 C CA . LYS A 1 74 ? 8.659 -4.885 -1.307 1.00 96.50 74 LYS A CA 1
ATOM 546 C C . LYS A 1 74 ? 8.008 -4.095 -0.175 1.00 96.50 74 LYS A C 1
ATOM 548 O O . LYS A 1 74 ? 6.897 -4.425 0.230 1.00 96.50 74 LYS A O 1
ATOM 553 N N . LYS A 1 75 ? 8.707 -3.088 0.352 1.00 97.50 75 LYS A N 1
ATOM 554 C CA . LYS A 1 75 ? 8.198 -2.260 1.446 1.00 97.50 75 LYS A CA 1
ATOM 555 C C . LYS A 1 75 ? 6.902 -1.559 1.038 1.00 97.50 75 LYS A C 1
ATOM 557 O O . LYS A 1 75 ? 5.920 -1.667 1.759 1.00 97.50 75 LYS A O 1
ATOM 562 N N . HIS A 1 76 ? 6.889 -0.922 -0.128 1.00 96.00 76 HIS A N 1
ATOM 563 C CA . HIS A 1 76 ? 5.727 -0.226 -0.677 1.00 96.00 76 HIS A CA 1
ATOM 564 C C . HIS A 1 76 ? 4.511 -1.147 -0.780 1.00 96.00 76 HIS A C 1
ATOM 566 O O . HIS A 1 76 ? 3.440 -0.811 -0.286 1.00 96.00 76 HIS A O 1
ATOM 572 N N . ILE A 1 77 ? 4.693 -2.350 -1.333 1.00 96.50 77 ILE A N 1
ATOM 573 C CA . ILE A 1 77 ? 3.611 -3.332 -1.473 1.00 96.50 77 ILE A CA 1
ATOM 574 C C . ILE A 1 77 ? 3.052 -3.749 -0.109 1.00 96.50 77 ILE A C 1
ATOM 576 O O . ILE A 1 77 ? 1.833 -3.810 0.055 1.00 96.50 77 ILE A O 1
ATOM 580 N N . LEU A 1 78 ? 3.923 -4.021 0.867 1.00 96.81 78 LEU A N 1
ATOM 581 C CA . LEU A 1 78 ? 3.511 -4.420 2.215 1.00 96.81 78 LEU A CA 1
ATOM 582 C C . LEU A 1 78 ? 2.800 -3.283 2.963 1.00 96.81 78 LEU A C 1
ATOM 584 O O . LEU A 1 78 ? 1.748 -3.510 3.560 1.00 96.81 78 LEU A O 1
ATOM 588 N N . ASP A 1 79 ? 3.345 -2.067 2.905 1.00 96.69 79 ASP A N 1
ATOM 589 C CA . ASP A 1 79 ? 2.775 -0.890 3.564 1.00 96.69 79 ASP A CA 1
ATOM 590 C C . ASP A 1 79 ? 1.404 -0.546 2.962 1.00 96.69 79 ASP A C 1
ATOM 592 O O . ASP A 1 79 ? 0.433 -0.328 3.695 1.00 96.69 79 ASP A O 1
ATOM 596 N N . ARG A 1 80 ? 1.294 -0.573 1.626 1.00 96.31 80 ARG A N 1
ATOM 597 C CA . ARG A 1 80 ? 0.030 -0.350 0.917 1.00 96.31 80 ARG A CA 1
ATOM 598 C C . ARG A 1 80 ? -0.998 -1.431 1.239 1.00 96.31 80 ARG A C 1
ATOM 600 O O . ARG A 1 80 ? -2.144 -1.095 1.525 1.00 96.31 80 ARG A O 1
ATOM 607 N N . GLY A 1 81 ? -0.587 -2.700 1.253 1.00 96.06 81 GLY A N 1
ATOM 608 C CA . GLY A 1 81 ? -1.456 -3.825 1.604 1.00 96.06 81 GLY A CA 1
ATOM 609 C C . GLY A 1 81 ? -2.055 -3.679 3.002 1.00 96.06 81 GLY A C 1
ATOM 610 O O . GLY A 1 81 ? -3.271 -3.753 3.155 1.00 96.06 81 GLY A O 1
ATOM 611 N N . ARG A 1 82 ? -1.229 -3.355 4.005 1.00 95.38 82 ARG A N 1
ATOM 612 C CA . ARG A 1 82 ? -1.690 -3.134 5.386 1.00 95.38 82 ARG A CA 1
ATOM 613 C C . ARG A 1 82 ? -2.689 -1.979 5.498 1.00 95.38 82 ARG A C 1
ATOM 615 O O . ARG A 1 82 ? -3.646 -2.066 6.268 1.00 95.38 82 ARG A O 1
ATOM 622 N N . LEU A 1 83 ? -2.462 -0.890 4.762 1.00 94.50 83 LEU A N 1
ATOM 623 C CA . LEU A 1 83 ? -3.372 0.256 4.753 1.00 94.50 83 LEU A CA 1
ATOM 624 C C . LEU A 1 83 ? -4.73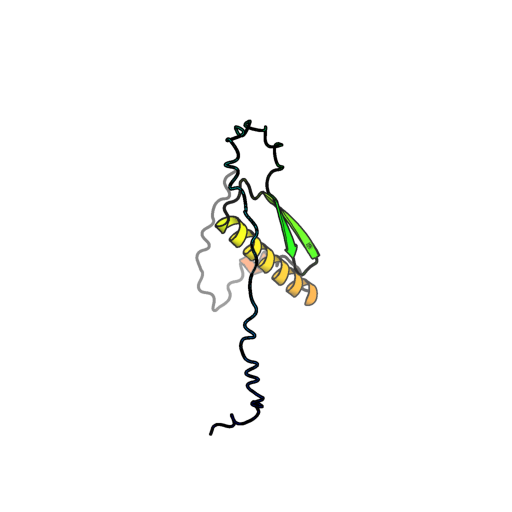6 -0.121 4.164 1.00 94.50 83 LEU A C 1
ATOM 626 O O . LEU A 1 83 ? -5.756 0.215 4.759 1.00 94.50 83 LEU A O 1
ATOM 630 N N . LEU A 1 84 ? -4.748 -0.858 3.050 1.00 94.69 84 LEU A N 1
ATOM 631 C CA . LEU A 1 84 ? -5.981 -1.324 2.413 1.00 94.69 84 LEU A CA 1
ATOM 632 C C . LEU A 1 84 ? -6.732 -2.350 3.271 1.00 94.69 84 LEU A C 1
ATOM 634 O O . LEU A 1 84 ? -7.955 -2.286 3.355 1.00 94.69 84 LEU A O 1
ATOM 638 N N . GLU A 1 85 ? -6.023 -3.261 3.941 1.00 92.31 85 GLU A N 1
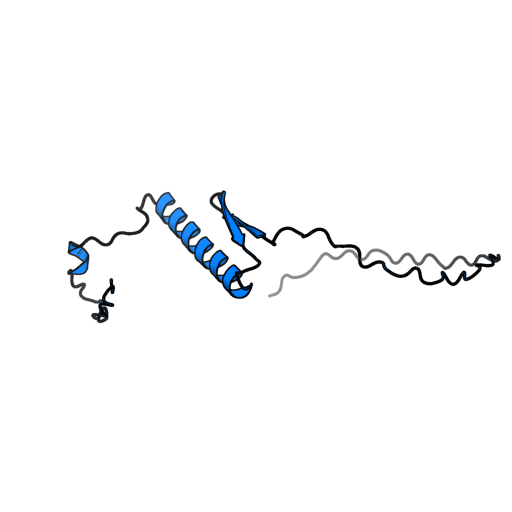ATOM 639 C CA . GLU A 1 85 ? -6.634 -4.187 4.904 1.00 92.31 85 GLU A CA 1
ATOM 640 C C . GLU A 1 85 ? -7.293 -3.435 6.063 1.00 92.31 85 GLU A C 1
ATOM 642 O O . GLU A 1 85 ? -8.426 -3.732 6.429 1.00 92.31 85 GLU A O 1
ATOM 647 N N . THR A 1 86 ? -6.612 -2.431 6.622 1.00 92.94 86 THR A N 1
ATOM 648 C CA . THR A 1 86 ? -7.158 -1.655 7.745 1.00 92.94 86 THR A CA 1
ATOM 649 C C . THR A 1 86 ? -8.372 -0.840 7.304 1.00 92.94 86 THR A C 1
ATOM 651 O O . THR A 1 86 ? -9.400 -0.860 7.971 1.00 92.94 86 THR A O 1
ATOM 654 N N . GLU A 1 87 ? -8.294 -0.175 6.151 1.00 93.62 87 GLU A N 1
ATOM 655 C CA . GLU A 1 87 ? -9.431 0.532 5.555 1.00 93.62 87 GLU A CA 1
ATOM 656 C C . GLU A 1 87 ? -10.642 -0.390 5.371 1.00 93.62 87 GLU A C 1
ATOM 658 O O . GLU A 1 87 ? -11.769 -0.004 5.685 1.00 93.62 87 GLU A O 1
ATOM 663 N N . GLN A 1 88 ? -10.409 -1.616 4.900 1.00 93.12 88 GLN A N 1
ATOM 664 C CA . GLN A 1 88 ? -11.453 -2.619 4.730 1.00 93.12 88 GLN A CA 1
ATOM 665 C C . GLN A 1 88 ? -12.090 -3.004 6.076 1.00 93.12 88 GLN A C 1
ATOM 667 O O . GLN A 1 88 ? -13.315 -3.010 6.176 1.00 93.12 88 GLN A O 1
ATOM 672 N N . MET A 1 89 ? -11.290 -3.221 7.127 1.00 93.25 89 MET A N 1
ATOM 673 C CA . MET A 1 89 ? -11.805 -3.498 8.478 1.00 93.25 89 MET A CA 1
ATOM 674 C C . MET A 1 89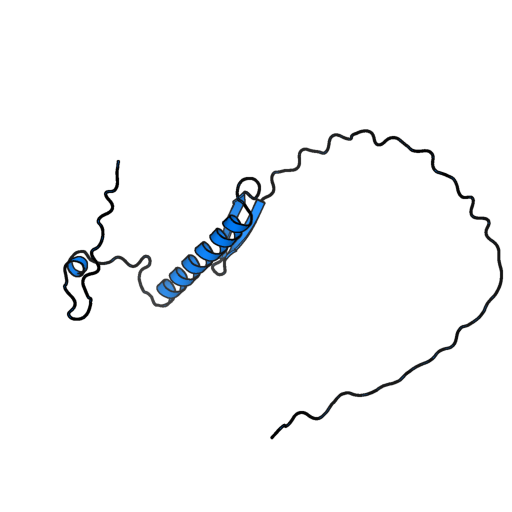 ? -12.692 -2.362 9.013 1.00 93.25 89 MET A C 1
ATOM 676 O O . MET A 1 89 ? -13.749 -2.630 9.582 1.00 93.25 89 MET A O 1
ATOM 680 N N . PHE A 1 90 ? -12.295 -1.098 8.822 1.00 94.31 90 PHE A N 1
ATOM 681 C CA . PHE A 1 90 ? -13.099 0.056 9.254 1.00 94.31 90 PHE A CA 1
ATOM 682 C C . PHE A 1 90 ? -14.420 0.139 8.490 1.00 94.31 90 PHE A C 1
ATOM 684 O O . PHE A 1 90 ? -15.483 0.264 9.098 1.00 94.31 90 PHE A O 1
ATOM 691 N N . ARG A 1 91 ? -14.367 -0.015 7.163 1.00 93.00 91 ARG A N 1
ATOM 692 C CA . ARG A 1 91 ? -15.564 -0.021 6.315 1.00 93.00 91 ARG A CA 1
ATOM 693 C C . ARG A 1 91 ? -16.535 -1.141 6.689 1.00 93.00 91 ARG A C 1
ATOM 695 O O . ARG A 1 91 ? -17.738 -0.903 6.712 1.00 93.00 91 ARG A O 1
ATOM 702 N N . GLU A 1 92 ? -16.035 -2.336 7.002 1.00 92.62 92 GLU A N 1
ATOM 703 C CA . GLU A 1 92 ? -16.851 -3.477 7.450 1.00 92.62 92 GLU A CA 1
ATOM 704 C C . GLU A 1 92 ? -17.494 -3.253 8.818 1.00 92.62 92 GLU A C 1
ATOM 706 O O . GLU A 1 92 ? -18.628 -3.677 9.037 1.00 92.62 92 GLU A O 1
ATOM 711 N N . ALA A 1 93 ? -16.803 -2.556 9.720 1.00 92.69 93 ALA A N 1
ATOM 712 C CA . ALA A 1 93 ? -17.352 -2.146 11.009 1.00 92.69 93 ALA A CA 1
ATOM 713 C C . ALA A 1 93 ? -18.370 -0.992 10.897 1.00 92.69 93 ALA A C 1
ATOM 715 O O . ALA A 1 93 ? -19.040 -0.679 11.877 1.00 92.69 93 ALA A O 1
ATOM 716 N N . GLY A 1 94 ? -18.502 -0.368 9.719 1.00 92.69 94 GLY A N 1
ATOM 717 C CA . GLY A 1 94 ? -19.320 0.832 9.518 1.00 92.69 94 GLY A CA 1
ATOM 718 C C . GLY A 1 94 ? -18.681 2.110 10.069 1.00 92.69 94 GLY A C 1
ATOM 719 O O . GLY A 1 94 ? -19.350 3.138 10.155 1.00 92.69 94 GLY A O 1
ATOM 720 N N . GLU A 1 95 ? -17.400 2.053 10.426 1.00 91.38 95 GLU A N 1
ATOM 721 C CA . GLU A 1 95 ? -16.636 3.179 10.954 1.00 91.38 95 GLU A CA 1
ATOM 722 C C . GLU A 1 95 ? -16.001 3.990 9.809 1.00 91.38 95 GLU A C 1
ATOM 724 O O . GLU A 1 95 ? -15.608 3.429 8.775 1.00 91.38 95 GLU A O 1
ATOM 729 N N . PRO A 1 96 ? -15.869 5.319 9.956 1.00 89.25 96 PRO A N 1
ATOM 730 C CA . PRO A 1 96 ? -15.258 6.155 8.935 1.00 89.25 96 PRO A CA 1
ATOM 731 C C . PRO A 1 96 ? -13.751 5.889 8.813 1.00 89.25 96 PRO A C 1
ATOM 733 O O . PRO A 1 96 ? -13.033 5.717 9.799 1.00 89.25 96 PRO A O 1
ATOM 736 N N . TRP A 1 97 ? -13.255 5.923 7.576 1.00 88.56 97 TRP A N 1
ATOM 737 C CA . TRP A 1 97 ? -11.832 5.882 7.252 1.00 88.56 97 TRP A CA 1
ATOM 738 C C . TRP A 1 97 ? -11.490 7.012 6.267 1.00 88.56 97 TRP A C 1
ATOM 740 O O . TRP A 1 97 ? -12.193 7.153 5.263 1.00 88.56 97 TRP A O 1
ATOM 750 N N . PRO A 1 98 ? -10.418 7.796 6.484 1.00 89.88 98 PRO A N 1
ATOM 751 C CA . PRO A 1 98 ? -9.512 7.756 7.631 1.00 89.88 98 PRO A CA 1
ATOM 752 C C . PRO A 1 98 ? -10.194 8.237 8.918 1.00 89.88 98 PRO A C 1
ATOM 754 O O . PRO A 1 98 ? -11.132 9.029 8.876 1.00 89.88 98 PRO A O 1
ATOM 757 N N . VAL A 1 99 ? -9.700 7.776 10.066 1.00 89.06 99 VAL A N 1
ATOM 758 C CA . VAL A 1 99 ? -10.170 8.256 11.370 1.00 89.06 99 VAL A CA 1
ATOM 759 C C . VAL A 1 99 ? -9.768 9.722 11.524 1.00 89.06 99 VAL A C 1
ATOM 761 O O . VAL A 1 99 ? -8.578 10.040 11.566 1.00 89.06 99 VAL A O 1
ATOM 764 N N . VAL A 1 100 ? -10.754 10.614 11.585 1.00 88.44 100 VAL A N 1
ATOM 765 C CA . VAL A 1 100 ? -10.549 12.043 11.843 1.00 88.44 100 VAL A CA 1
ATOM 766 C C . VAL A 1 100 ? -10.718 12.278 13.336 1.00 88.44 100 VAL A C 1
ATOM 768 O O . VAL A 1 100 ? -11.748 11.920 13.897 1.00 88.44 100 VAL A O 1
ATOM 771 N N . ILE A 1 101 ? -9.705 12.869 13.970 1.00 86.75 101 ILE A N 1
ATOM 772 C CA . ILE A 1 101 ? -9.780 13.273 15.376 1.00 86.75 101 ILE A CA 1
ATOM 773 C C . ILE A 1 101 ? -10.472 14.646 15.422 1.00 86.75 101 ILE A C 1
ATOM 775 O O . ILE A 1 101 ? -9.941 15.580 14.815 1.00 86.75 101 ILE A O 1
ATOM 779 N N . PRO A 1 102 ? -11.627 14.789 16.096 1.00 85.00 102 PRO A N 1
ATOM 780 C CA . PRO A 1 102 ? -12.306 16.075 16.252 1.00 85.00 102 PRO A CA 1
ATOM 781 C C . PRO A 1 102 ? -11.431 17.102 16.982 1.00 85.00 102 PRO A C 1
ATOM 783 O O . PRO A 1 102 ? -10.696 16.743 17.904 1.00 85.00 102 PRO A O 1
ATOM 786 N N . GLU A 1 103 ? -11.529 18.384 16.618 1.00 85.00 103 GLU A N 1
ATOM 787 C CA . GLU A 1 103 ? -10.719 19.451 17.232 1.00 85.00 103 GLU A CA 1
ATOM 788 C C . GLU A 1 103 ? -10.954 19.554 18.743 1.00 85.00 103 GLU A C 1
ATOM 790 O O . GLU A 1 103 ? -10.019 19.795 19.511 1.00 85.00 103 GLU A O 1
ATOM 795 N N . GLU A 1 104 ? -12.180 19.289 19.194 1.00 81.50 104 GLU A N 1
ATOM 796 C CA . GLU A 1 104 ? -12.543 19.299 20.608 1.00 81.50 104 GLU A CA 1
ATOM 797 C C . GLU A 1 104 ? -11.830 18.195 21.401 1.00 81.50 104 GLU A C 1
ATOM 799 O O . GLU A 1 104 ? -11.595 18.363 22.598 1.00 81.50 104 GLU A O 1
ATOM 804 N N . GLU A 1 105 ? -11.477 17.073 20.765 1.00 81.00 105 GLU A N 1
ATOM 805 C CA . GLU A 1 105 ? -10.739 15.969 21.391 1.00 81.00 105 GLU A CA 1
ATOM 806 C C . GLU A 1 105 ? -9.227 16.220 21.429 1.00 81.00 105 GLU A C 1
ATOM 808 O O . GLU A 1 105 ? -8.549 15.716 22.324 1.00 81.00 105 GLU A O 1
ATOM 813 N N . ILE A 1 106 ? -8.689 17.046 20.523 1.00 81.62 106 ILE A N 1
ATOM 814 C CA . ILE A 1 106 ? -7.252 17.381 20.482 1.00 81.62 106 ILE A CA 1
ATOM 815 C C . ILE A 1 106 ? -6.812 18.083 21.778 1.00 81.62 106 ILE A C 1
ATOM 817 O O . ILE A 1 106 ? -5.702 17.858 22.266 1.00 81.62 106 ILE A O 1
ATOM 821 N N . TYR A 1 107 ? -7.685 18.915 22.354 1.00 82.38 107 TYR A N 1
ATOM 822 C CA . TYR A 1 107 ? -7.406 19.675 23.579 1.00 82.38 107 TYR A CA 1
ATOM 823 C C . TYR A 1 107 ? -7.895 18.984 24.858 1.00 82.38 107 TYR A C 1
ATOM 825 O O . TYR A 1 107 ? -7.634 19.476 25.962 1.00 82.38 107 TYR A O 1
ATOM 833 N N . GLN A 1 108 ? -8.588 17.848 24.745 1.00 76.06 108 GLN A N 1
ATOM 834 C CA . GLN A 1 108 ? -9.036 17.098 25.913 1.00 76.06 108 GLN A CA 1
ATOM 835 C C . GLN A 1 108 ? -7.852 16.402 26.586 1.00 76.06 108 GLN A C 1
ATOM 837 O O . GLN A 1 108 ? -7.165 15.555 26.018 1.00 76.06 108 GLN A O 1
ATOM 842 N N . SER A 1 109 ? -7.615 16.759 27.849 1.00 70.00 109 SER A N 1
ATOM 843 C CA . SER A 1 109 ? -6.633 16.070 28.682 1.00 70.00 109 SER A CA 1
ATOM 844 C C . SER A 1 109 ? -7.258 14.807 29.272 1.00 70.00 109 SER A C 1
ATOM 846 O O . SER A 1 109 ? -8.122 14.868 30.144 1.00 70.00 109 SER A O 1
ATOM 848 N N . PHE A 1 110 ? -6.816 13.643 28.801 1.00 71.19 110 PHE A N 1
ATOM 849 C CA . PHE A 1 110 ? -7.232 12.368 29.374 1.00 71.19 110 PHE A CA 1
ATOM 850 C C . PHE A 1 110 ? -6.371 12.054 30.611 1.00 71.19 110 PHE A C 1
ATOM 852 O O . PHE A 1 110 ? -5.140 11.966 30.498 1.00 71.19 110 PHE A O 1
ATOM 859 N N . PRO A 1 111 ? -6.966 11.883 31.809 1.00 64.56 111 PRO A N 1
ATOM 860 C CA . PRO A 1 111 ? -6.221 11.575 33.025 1.00 64.56 111 PRO A CA 1
ATOM 861 C C . PRO A 1 111 ? -5.641 10.157 32.922 1.00 64.56 111 PRO A C 1
ATOM 863 O O . PRO A 1 111 ? -6.293 9.167 33.234 1.00 64.56 111 PRO A O 1
ATOM 866 N N . GLY A 1 112 ? -4.413 10.051 32.417 1.00 63.44 112 GLY A N 1
ATOM 867 C CA . GLY A 1 112 ? -3.726 8.778 32.169 1.00 63.44 112 GLY A CA 1
ATOM 868 C C . GLY A 1 112 ? -2.758 8.823 30.986 1.00 63.44 112 GLY A C 1
ATOM 869 O O . GLY A 1 112 ? -1.778 8.077 30.958 1.00 63.44 112 GLY A O 1
ATOM 870 N N . THR A 1 113 ? -2.954 9.747 30.045 1.00 64.94 113 THR A N 1
ATOM 871 C CA . THR A 1 113 ? -1.991 10.001 28.971 1.00 64.94 113 THR A CA 1
ATOM 872 C C . THR A 1 113 ? -0.947 10.997 29.463 1.00 64.94 113 THR A C 1
ATOM 874 O O . THR A 1 113 ? -1.225 12.186 29.598 1.00 64.94 113 THR A O 1
ATOM 877 N N . LYS A 1 114 ? 0.278 10.530 29.746 1.00 65.38 114 LYS A N 1
ATOM 878 C CA . LYS A 1 114 ? 1.417 11.446 29.923 1.00 65.38 114 LYS A CA 1
ATOM 879 C C . LYS A 1 114 ? 1.512 12.300 28.655 1.00 65.38 114 LYS A C 1
ATOM 881 O O . LYS A 1 114 ? 1.532 11.702 27.576 1.00 65.38 114 LYS A O 1
ATOM 886 N N . PRO A 1 115 ? 1.584 13.637 28.747 1.00 59.88 115 PRO A N 1
ATOM 887 C CA . PRO A 1 115 ? 1.699 14.475 27.566 1.00 59.88 115 PRO A CA 1
ATOM 888 C C . PRO A 1 115 ? 2.992 14.103 26.839 1.00 59.88 115 PRO A C 1
ATOM 890 O O . PRO A 1 115 ? 4.095 14.438 27.275 1.00 59.88 115 PRO A O 1
ATOM 893 N N . LYS A 1 116 ? 2.875 13.362 25.734 1.00 59.56 116 LYS A N 1
ATOM 894 C CA . LYS A 1 116 ? 3.942 13.321 24.744 1.00 59.56 116 LYS A CA 1
ATOM 895 C C . LYS A 1 116 ? 3.881 14.675 24.069 1.00 59.56 116 LYS A C 1
ATOM 897 O O . LYS A 1 116 ? 2.916 14.969 23.378 1.00 59.56 116 LYS A O 1
ATOM 902 N N . LYS A 1 117 ? 4.892 15.496 24.344 1.00 52.47 117 LYS A N 1
ATOM 903 C CA . LYS A 1 117 ? 5.188 16.734 23.632 1.00 52.47 117 LYS A CA 1
ATOM 904 C C . LYS A 1 117 ? 5.090 16.433 22.133 1.00 52.47 117 LYS A C 1
ATOM 906 O O . LYS A 1 117 ? 5.976 15.784 21.584 1.00 52.47 117 LYS A O 1
ATOM 911 N N . ALA A 1 118 ? 3.969 16.798 21.520 1.00 56.22 118 ALA A N 1
ATOM 912 C CA . ALA A 1 118 ? 3.841 16.814 20.079 1.00 56.22 118 ALA A CA 1
ATOM 913 C C . ALA A 1 118 ? 4.805 17.905 19.625 1.00 56.22 118 ALA A C 1
ATOM 915 O O . ALA A 1 118 ? 4.599 19.086 19.894 1.00 56.22 118 ALA A O 1
ATOM 916 N N . GLU A 1 119 ? 5.938 17.490 19.073 1.00 53.09 119 GLU A N 1
ATOM 917 C CA . GLU A 1 119 ? 6.819 18.406 18.378 1.00 53.09 119 GLU A CA 1
ATOM 918 C C . GLU A 1 119 ? 6.056 18.825 17.120 1.00 53.09 119 GLU A C 1
ATOM 920 O O . GLU A 1 119 ? 5.896 18.048 16.178 1.00 53.09 119 GLU A O 1
ATOM 925 N N . GLU A 1 120 ? 5.475 20.020 17.183 1.00 52.47 120 GLU A N 1
ATOM 926 C CA . GLU A 1 120 ? 4.967 20.770 16.045 1.00 52.47 120 GLU A CA 1
ATOM 927 C C . GLU A 1 120 ? 6.090 20.815 15.003 1.00 52.47 120 GLU A C 1
ATOM 929 O O . GLU A 1 120 ? 7.060 21.556 15.150 1.00 52.47 120 GLU A O 1
ATOM 934 N N . LYS A 1 121 ? 6.026 19.953 13.981 1.00 44.16 121 LYS A N 1
ATOM 935 C CA . LYS A 1 121 ? 6.857 20.133 12.792 1.00 44.16 121 LYS A CA 1
ATOM 936 C C . LYS A 1 121 ? 6.185 21.235 11.979 1.00 44.16 121 LYS A 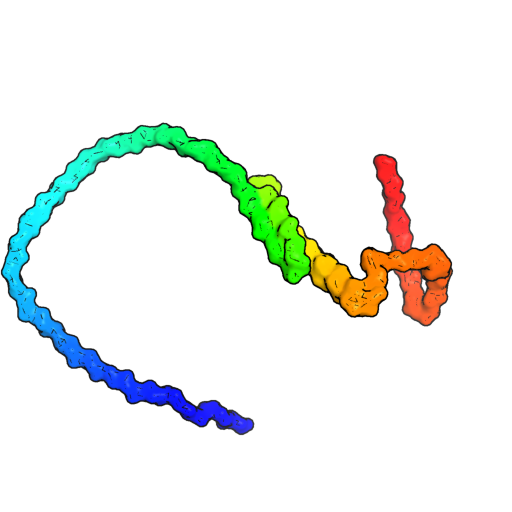C 1
ATOM 938 O O . LYS A 1 121 ? 5.101 20.976 11.454 1.00 44.16 121 LYS A O 1
ATOM 943 N N . PRO A 1 122 ? 6.784 22.431 11.850 1.00 48.38 122 PRO A N 1
ATOM 944 C CA . PRO A 1 122 ? 6.255 23.442 10.956 1.00 48.38 122 PRO A CA 1
ATOM 945 C C . PRO A 1 122 ? 6.247 22.875 9.536 1.00 48.38 122 PRO A C 1
ATOM 947 O O . PRO A 1 122 ? 7.274 22.443 9.005 1.00 48.38 122 PRO A O 1
ATOM 950 N N . GLN A 1 123 ? 5.061 22.855 8.939 1.00 43.03 123 GLN A N 1
ATOM 951 C CA . GLN A 1 123 ? 4.885 22.699 7.508 1.00 43.03 123 GLN A CA 1
ATOM 952 C C . GLN A 1 123 ? 5.475 23.957 6.857 1.00 43.03 123 GLN A C 1
ATOM 954 O O . GLN A 1 123 ? 4.861 25.022 6.866 1.00 43.03 123 GLN A O 1
ATOM 959 N N . ALA A 1 124 ? 6.720 23.855 6.389 1.00 46.75 124 ALA A N 1
ATOM 960 C CA . ALA A 1 124 ? 7.332 24.878 5.555 1.00 46.75 124 ALA A CA 1
ATOM 961 C C . ALA A 1 124 ? 6.646 24.885 4.178 1.00 46.75 124 ALA A C 1
ATOM 963 O O . ALA A 1 124 ? 6.284 23.826 3.663 1.00 46.75 124 ALA A O 1
ATOM 964 N N . GLN A 1 125 ? 6.446 26.103 3.672 1.00 39.53 125 GLN A N 1
ATOM 965 C CA . GLN A 1 125 ? 5.845 26.473 2.386 1.00 39.53 125 GLN A CA 1
ATOM 966 C C . GLN A 1 125 ? 6.412 25.718 1.183 1.00 39.53 125 GLN A C 1
ATOM 968 O O . GLN A 1 125 ? 7.629 25.425 1.185 1.00 39.53 125 GLN A O 1
#

Foldseek 3Di:
DDDDDDDDDDDDDDPDDDDDDDDDDDPDPPDPPDDDDPDPPDDPPDDFDWDWDQAPVRDIDIHGPVPDDPVRVVVVNVVVNVLVVVCVVCVVVVHDPPDDDDPVNVPDDDPPDDDPPPPPPDPDD

Sequence (125 aa):
MNQWKSGLPKETLQRTGPTQGSLRGASGTVQRAQGQGIQPGVRPRAAPPRVVVTYVNGVEEVIDAVTTPAQELKKHILDRGRLLETEQMFREAGEPWPVVIPEEEIYQSFPGTKPKKAEEKPQAQ

InterPro domains:
  IPR052473 Mitochondrial Large Ribosomal Subunit mL53 [PTHR33618] (38-120)

pLDDT: mean 71.87, std 21.3, range [37.09, 97.5]

Organism: NCBI:txid906938

Secondary structure (DSSP, 8-state):
---------------PPP---------------------------PPPPEEEEE-TTS-EEEEETTTS-HHHHHHHHHHHHHHHHHHHHHHHHT--SS-PPPHHHHT---TT-------------